Protein AF-A0A416UVU1-F1 (afdb_monomer_lite)

pLDDT: mean 70.13, std 12.24, range [38.44, 85.06]

Secondary structure (DSSP, 8-state):
--HHHHTHHHHHHHEEEEEEEEEEEETTTTEEEEEEEEEE-TT--HHHHHHHHHHHHTT--EEEEE--------

Structure (mmCIF, N/CA/C/O backbone):
data_AF-A0A416UVU1-F1
#
_entry.id   AF-A0A416UVU1-F1
#
loop_
_atom_site.group_PDB
_atom_site.id
_atom_site.type_symbol
_atom_site.label_atom_id
_atom_site.label_alt_id
_atom_site.label_comp_id
_atom_site.label_asym_id
_atom_site.label_entity_id
_atom_site.label_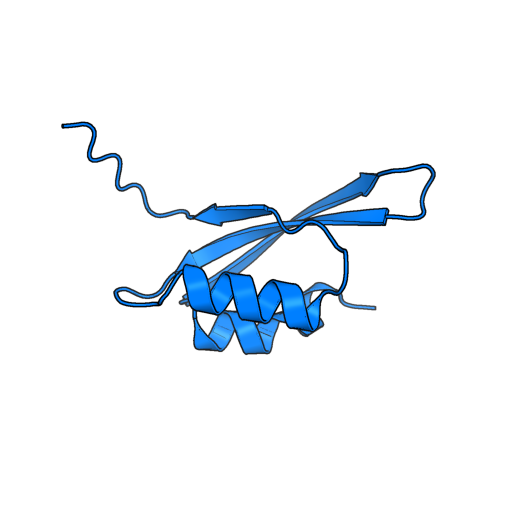seq_id
_atom_site.pdbx_PDB_ins_code
_atom_site.Cartn_x
_atom_site.Cartn_y
_atom_site.Cartn_z
_atom_site.occupancy
_atom_site.B_iso_or_equiv
_atom_site.auth_seq_id
_atom_site.auth_comp_id
_atom_site.auth_asym_id
_atom_site.auth_atom_id
_atom_site.pdbx_PDB_model_num
ATOM 1 N N . MET A 1 1 ? -0.280 -5.042 -16.860 1.00 43.44 1 MET A N 1
ATOM 2 C CA . MET A 1 1 ? -0.153 -5.642 -15.514 1.00 43.44 1 MET A CA 1
ATOM 3 C C . MET A 1 1 ? -0.173 -4.508 -14.504 1.00 43.44 1 MET A C 1
ATOM 5 O O . MET A 1 1 ? 0.686 -3.640 -14.568 1.00 43.44 1 MET A O 1
ATOM 9 N N . ASN A 1 2 ? -1.215 -4.439 -13.675 1.00 52.28 2 ASN A N 1
ATOM 10 C CA . ASN A 1 2 ? -1.484 -3.290 -12.808 1.00 52.28 2 ASN A CA 1
ATOM 11 C C . ASN A 1 2 ? -0.760 -3.457 -11.466 1.00 52.28 2 ASN A C 1
ATOM 13 O O . ASN A 1 2 ? -1.308 -4.039 -10.535 1.00 52.28 2 ASN A O 1
ATOM 17 N N . TYR A 1 3 ? 0.461 -2.928 -11.355 1.00 61.62 3 TYR A N 1
ATOM 18 C CA . TYR A 1 3 ? 1.224 -2.889 -10.094 1.00 61.62 3 TYR A CA 1
ATOM 19 C C . TYR A 1 3 ? 0.467 -2.188 -8.955 1.00 61.62 3 TYR A C 1
ATOM 21 O O . TYR A 1 3 ? 0.735 -2.433 -7.784 1.00 61.62 3 TYR A O 1
ATOM 29 N N . THR A 1 4 ? -0.504 -1.346 -9.304 1.00 59.34 4 THR A N 1
ATOM 30 C CA . THR A 1 4 ? -1.384 -0.630 -8.380 1.00 59.34 4 THR A CA 1
ATOM 31 C C . THR A 1 4 ? -2.334 -1.555 -7.617 1.00 59.34 4 THR A C 1
ATOM 33 O O . THR A 1 4 ? -2.696 -1.244 -6.488 1.00 59.34 4 THR A O 1
ATOM 36 N N . ASP A 1 5 ? -2.731 -2.690 -8.198 1.00 66.38 5 ASP A N 1
ATOM 37 C CA . ASP A 1 5 ? -3.715 -3.585 -7.574 1.00 66.38 5 ASP A CA 1
ATOM 38 C C . ASP A 1 5 ? -3.064 -4.557 -6.578 1.00 66.38 5 ASP A C 1
ATOM 40 O O . ASP A 1 5 ? -3.643 -4.886 -5.546 1.00 66.38 5 ASP A O 1
ATOM 44 N N . ALA A 1 6 ? -1.796 -4.918 -6.813 1.00 70.38 6 ALA A N 1
ATOM 45 C CA . ALA A 1 6 ? -1.046 -5.859 -5.977 1.00 70.38 6 ALA A CA 1
ATOM 46 C C . ALA A 1 6 ? -0.933 -5.425 -4.503 1.00 70.38 6 ALA A C 1
ATOM 48 O O . ALA A 1 6 ? -0.862 -6.276 -3.614 1.00 70.38 6 ALA A O 1
ATOM 49 N N . PHE A 1 7 ? -0.941 -4.114 -4.245 1.00 74.25 7 PHE A N 1
ATOM 50 C CA . PHE A 1 7 ? -0.837 -3.528 -2.904 1.00 74.25 7 PHE A CA 1
ATOM 51 C C . PHE A 1 7 ? -2.144 -2.904 -2.418 1.00 74.25 7 PHE A C 1
ATOM 53 O O . PHE A 1 7 ? -2.201 -2.441 -1.284 1.00 74.25 7 PHE A O 1
ATOM 60 N N . LYS A 1 8 ? -3.195 -2.884 -3.245 1.00 76.00 8 LYS A N 1
ATOM 61 C CA . LYS A 1 8 ? -4.448 -2.192 -2.930 1.00 76.00 8 LYS A CA 1
ATOM 62 C C . LYS A 1 8 ? -5.130 -2.759 -1.690 1.00 76.00 8 LYS A C 1
ATOM 64 O O . LYS A 1 8 ? -5.556 -1.992 -0.844 1.00 76.00 8 LYS A O 1
ATOM 69 N N . ASP A 1 9 ? -5.151 -4.078 -1.556 1.00 82.50 9 ASP A N 1
ATOM 70 C CA . ASP A 1 9 ? -5.665 -4.804 -0.387 1.00 82.50 9 ASP A CA 1
ATOM 71 C C . ASP A 1 9 ? -4.901 -4.463 0.911 1.00 82.50 9 ASP A C 1
ATOM 73 O O . ASP A 1 9 ? -5.479 -4.227 1.975 1.00 82.50 9 ASP A O 1
ATOM 77 N N . LEU A 1 10 ? -3.577 -4.330 0.802 1.00 79.88 10 LEU A N 1
ATOM 78 C CA . LEU A 1 10 ? -2.735 -3.938 1.924 1.00 79.88 10 LEU A CA 1
ATOM 79 C C . LEU A 1 10 ? -2.973 -2.477 2.323 1.00 79.88 10 LEU A C 1
ATOM 81 O O . LEU A 1 10 ? -3.097 -2.152 3.504 1.00 79.88 10 LEU A O 1
ATOM 85 N N . PHE A 1 11 ? -3.038 -1.597 1.329 1.00 79.81 11 PHE A N 1
ATOM 86 C CA . PHE A 1 11 ? -3.342 -0.195 1.542 1.00 79.81 11 PHE A CA 1
ATOM 87 C C . PHE A 1 11 ? -4.738 -0.025 2.137 1.00 79.81 11 PHE A C 1
ATOM 89 O O . PHE A 1 11 ? -4.856 0.645 3.145 1.00 79.81 11 PHE A O 1
ATOM 96 N N . ASP A 1 12 ? -5.763 -0.719 1.652 1.00 82.56 12 ASP A N 1
ATOM 97 C CA . ASP A 1 12 ? -7.118 -0.642 2.214 1.00 82.56 12 ASP A CA 1
ATOM 98 C C . ASP A 1 12 ? -7.166 -1.005 3.711 1.00 82.56 12 ASP A C 1
ATOM 100 O O . ASP A 1 12 ? -7.885 -0.389 4.504 1.00 82.56 12 ASP A O 1
ATOM 104 N N . THR A 1 13 ? -6.305 -1.934 4.138 1.00 84.38 13 THR A N 1
ATOM 105 C CA . THR A 1 13 ? -6.182 -2.337 5.543 1.00 84.38 13 THR A CA 1
ATOM 106 C C . THR A 1 13 ? -5.600 -1.211 6.411 1.00 84.38 13 THR A C 1
ATOM 108 O O . THR A 1 13 ? -6.218 -0.807 7.402 1.00 84.38 13 THR A O 1
ATOM 111 N N . TYR A 1 14 ? -4.438 -0.663 6.035 1.00 81.00 14 TYR A N 1
ATOM 112 C CA . TYR A 1 14 ? -3.644 0.240 6.890 1.00 81.00 14 TYR A CA 1
ATOM 113 C C . TYR A 1 14 ? -3.753 1.735 6.540 1.00 81.00 14 TYR A C 1
ATOM 115 O O . TYR A 1 14 ? -3.433 2.596 7.363 1.00 81.00 14 TYR A O 1
ATOM 123 N N . THR A 1 15 ? -4.200 2.067 5.334 1.00 83.50 15 THR A N 1
ATOM 124 C CA . THR A 1 15 ? -4.280 3.423 4.782 1.00 83.50 15 THR A CA 1
ATOM 125 C C . THR A 1 15 ? -5.725 3.748 4.403 1.00 83.50 15 THR A C 1
ATOM 127 O O . THR A 1 15 ? -6.519 2.886 4.046 1.00 83.50 15 THR A O 1
ATOM 130 N N . THR A 1 16 ? -6.128 5.006 4.549 1.00 85.06 16 THR A N 1
ATOM 131 C CA . THR A 1 16 ? -7.406 5.499 4.010 1.00 85.06 16 THR A CA 1
ATOM 132 C C . THR A 1 16 ? -7.303 5.831 2.530 1.00 85.06 16 THR A C 1
ATOM 134 O O . THR A 1 16 ? -8.306 5.832 1.821 1.00 85.06 16 THR A O 1
ATOM 137 N N . ARG A 1 17 ? -6.096 6.150 2.058 1.00 81.75 17 ARG A N 1
ATOM 138 C CA . ARG A 1 17 ? -5.840 6.535 0.674 1.00 81.75 17 ARG A CA 1
ATOM 139 C C . ARG A 1 17 ? -4.495 5.992 0.224 1.00 81.75 17 ARG A C 1
ATOM 141 O O . ARG A 1 17 ? -3.531 6.007 0.989 1.00 81.75 17 ARG A O 1
ATOM 148 N N . ALA A 1 18 ? -4.434 5.531 -1.018 1.00 79.69 18 ALA A N 1
ATOM 149 C CA . ALA A 1 18 ? -3.197 5.170 -1.690 1.00 79.69 18 ALA A CA 1
ATOM 150 C C . ALA A 1 18 ? -3.286 5.536 -3.171 1.00 79.69 18 ALA A C 1
ATOM 152 O O . ALA A 1 18 ? -4.193 5.094 -3.875 1.00 79.69 18 ALA A O 1
ATOM 153 N N . SER A 1 19 ? -2.333 6.339 -3.630 1.00 81.25 19 SER A N 1
ATOM 154 C CA . SER A 1 19 ? -2.231 6.805 -5.008 1.00 81.25 19 SER A CA 1
ATOM 155 C C . SER A 1 19 ? -0.813 6.594 -5.518 1.00 81.25 19 SER A C 1
ATOM 157 O O . SER A 1 19 ? 0.155 6.993 -4.872 1.00 81.25 19 SER A O 1
ATOM 159 N N . LEU A 1 20 ? -0.674 5.983 -6.693 1.00 82.38 20 LEU A N 1
ATOM 160 C CA . LEU A 1 20 ? 0.616 5.877 -7.369 1.00 82.38 20 LEU A CA 1
ATOM 161 C C . LEU A 1 20 ? 0.990 7.253 -7.926 1.00 82.38 20 LEU A C 1
ATOM 163 O O . LEU A 1 20 ? 0.283 7.783 -8.778 1.00 82.38 20 LEU A O 1
ATOM 167 N N . ASN A 1 21 ? 2.081 7.825 -7.430 1.00 81.56 21 ASN A N 1
ATOM 168 C CA . ASN A 1 21 ? 2.528 9.161 -7.806 1.00 81.56 21 ASN A CA 1
ATOM 169 C C . ASN A 1 21 ? 3.544 9.111 -8.956 1.00 81.56 21 ASN A C 1
ATOM 171 O O . ASN A 1 21 ? 3.492 9.917 -9.878 1.00 81.56 21 ASN A O 1
ATOM 175 N N . ALA A 1 22 ? 4.462 8.141 -8.928 1.00 79.50 22 ALA A N 1
ATOM 176 C CA . ALA A 1 22 ? 5.446 7.970 -9.991 1.00 79.50 22 ALA A CA 1
ATOM 177 C C . ALA A 1 22 ? 5.936 6.526 -10.097 1.00 79.50 22 ALA A C 1
ATOM 179 O O . ALA A 1 22 ? 6.019 5.801 -9.106 1.00 79.50 22 ALA A O 1
ATOM 180 N N . VAL A 1 23 ? 6.325 6.140 -11.310 1.00 81.31 23 VAL A N 1
ATOM 181 C CA . VAL A 1 23 ? 7.044 4.897 -11.594 1.00 81.31 23 VAL A CA 1
ATOM 182 C C . VAL A 1 23 ? 8.378 5.285 -12.200 1.00 81.31 23 VAL A C 1
ATOM 184 O O . VAL A 1 23 ? 8.421 6.043 -13.167 1.00 81.31 23 VAL A O 1
ATOM 187 N N . LYS A 1 24 ? 9.469 4.792 -11.625 1.00 79.38 24 LYS A N 1
ATOM 188 C CA . LYS A 1 24 ? 10.817 5.076 -12.100 1.00 79.38 24 LYS A CA 1
ATOM 189 C C . LYS A 1 24 ? 11.578 3.776 -12.249 1.00 79.38 24 LYS A C 1
ATOM 191 O O . LYS A 1 24 ? 11.646 2.990 -11.315 1.00 79.38 24 LYS A O 1
ATOM 196 N N . THR A 1 25 ? 12.164 3.547 -13.410 1.00 76.62 25 THR A N 1
ATOM 197 C CA . THR A 1 25 ? 12.978 2.354 -13.639 1.00 76.62 25 THR A CA 1
ATOM 198 C C . THR A 1 25 ? 14.429 2.675 -13.292 1.00 76.62 25 THR A C 1
ATOM 200 O O . THR A 1 25 ? 14.994 3.639 -13.806 1.00 76.62 25 THR A O 1
ATOM 203 N N . THR A 1 26 ? 15.023 1.890 -12.402 1.00 67.69 26 THR A N 1
ATOM 204 C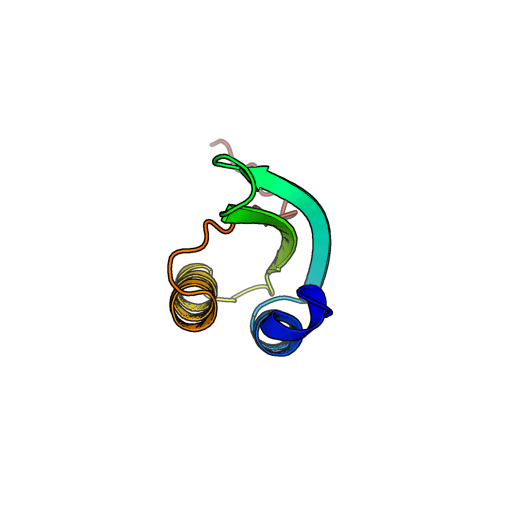 CA . THR A 1 26 ? 16.411 2.015 -11.942 1.00 67.69 26 THR A CA 1
ATOM 205 C C . THR A 1 26 ? 17.178 0.752 -12.344 1.00 67.69 26 THR A C 1
ATOM 207 O O . THR A 1 26 ? 16.594 -0.315 -12.511 1.00 67.69 26 THR A O 1
ATOM 210 N N . ASN A 1 27 ? 18.497 0.872 -12.521 1.00 51.19 27 ASN A N 1
ATOM 211 C CA . ASN A 1 27 ? 19.401 -0.241 -12.832 1.00 51.19 27 ASN A CA 1
ATOM 212 C C . ASN A 1 27 ? 19.108 -0.922 -14.191 1.00 51.19 27 ASN A C 1
ATOM 214 O O . ASN A 1 27 ? 18.589 -2.034 -14.248 1.00 51.19 27 ASN A O 1
ATOM 218 N N . MET A 1 28 ? 19.413 -0.231 -15.302 1.00 71.69 28 MET A N 1
ATOM 219 C CA . MET A 1 28 ? 19.374 -0.782 -16.677 1.00 71.69 28 MET A CA 1
ATOM 220 C C . MET A 1 28 ? 18.050 -1.464 -17.096 1.00 71.69 28 MET A C 1
ATOM 222 O O . MET A 1 28 ? 18.041 -2.316 -17.976 1.00 71.69 28 MET A O 1
ATOM 226 N N . GLY A 1 29 ? 16.914 -1.077 -16.507 1.00 62.81 29 GLY A N 1
ATOM 227 C CA . GLY A 1 29 ? 15.600 -1.620 -16.876 1.00 62.81 29 GLY A CA 1
ATOM 228 C C . GLY A 1 29 ? 15.116 -2.803 -16.033 1.00 62.81 29 GLY A C 1
ATOM 229 O O . GLY A 1 29 ? 14.000 -3.263 -16.252 1.00 62.81 29 GLY A O 1
ATOM 230 N N . SER A 1 30 ? 15.909 -3.270 -15.063 1.00 66.50 30 SER A N 1
ATOM 231 C CA . SER A 1 30 ? 15.596 -4.481 -14.289 1.00 66.50 30 SER A CA 1
ATOM 232 C C . SER A 1 30 ? 14.868 -4.213 -12.969 1.00 66.50 30 SER A C 1
ATOM 234 O O . SER A 1 30 ? 14.171 -5.098 -12.481 1.00 66.50 30 SER A O 1
ATOM 236 N N . MET A 1 31 ? 14.998 -3.017 -12.380 1.00 70.50 31 MET A N 1
ATOM 237 C CA . MET A 1 31 ? 14.309 -2.662 -11.132 1.00 70.50 31 MET A CA 1
ATOM 238 C C . MET A 1 31 ? 13.309 -1.529 -11.344 1.00 70.50 31 MET A C 1
ATOM 240 O O . MET A 1 31 ? 13.619 -0.499 -11.943 1.00 70.50 31 MET A O 1
ATOM 244 N N . PHE A 1 32 ? 12.111 -1.691 -10.791 1.00 71.12 32 PHE A N 1
ATOM 245 C CA . PHE A 1 32 ? 11.062 -0.679 -10.823 1.00 71.12 32 PHE A CA 1
ATOM 246 C C . PHE A 1 32 ? 10.895 -0.071 -9.436 1.00 71.12 32 PHE A C 1
ATOM 248 O O . PHE A 1 32 ? 10.473 -0.734 -8.496 1.00 71.12 32 PHE A O 1
ATOM 255 N N . ARG A 1 33 ? 11.192 1.215 -9.308 1.00 75.31 33 ARG A N 1
ATOM 256 C CA . ARG A 1 33 ? 10.881 2.002 -8.124 1.00 75.31 33 ARG A CA 1
ATOM 257 C C . ARG A 1 33 ? 9.491 2.608 -8.281 1.00 75.31 33 ARG A C 1
ATOM 259 O O . ARG A 1 33 ? 9.235 3.370 -9.214 1.00 75.31 33 ARG A O 1
ATOM 266 N N . LEU A 1 34 ? 8.597 2.273 -7.360 1.00 76.25 34 LEU A N 1
ATOM 267 C CA . LEU A 1 34 ? 7.233 2.792 -7.325 1.00 76.25 34 LEU A CA 1
ATOM 268 C C . LEU A 1 34 ? 7.109 3.791 -6.172 1.00 76.25 34 LEU A C 1
ATOM 270 O O . LEU A 1 34 ? 7.359 3.451 -5.015 1.00 76.25 34 LEU A O 1
ATOM 274 N N . THR A 1 35 ? 6.711 5.019 -6.486 1.00 78.94 35 THR A N 1
ATOM 275 C CA . THR A 1 35 ? 6.447 6.065 -5.496 1.00 78.94 35 THR A CA 1
ATOM 276 C C . THR A 1 35 ? 4.951 6.135 -5.253 1.00 78.94 35 THR A C 1
ATOM 278 O O . THR A 1 35 ? 4.203 6.558 -6.136 1.00 78.9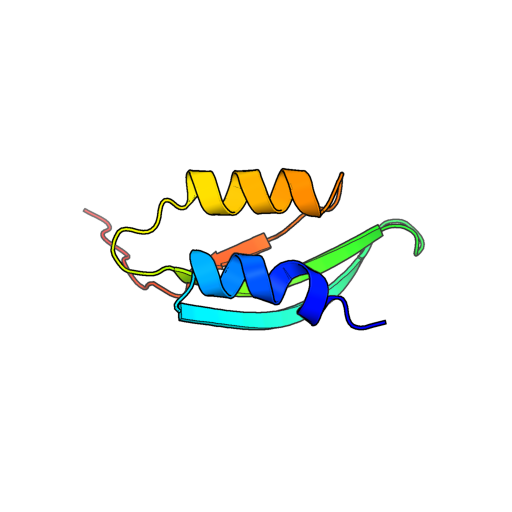4 35 THR A O 1
ATOM 281 N N . TYR A 1 36 ? 4.519 5.758 -4.053 1.00 77.69 36 TYR A N 1
ATOM 282 C CA . TYR A 1 36 ? 3.122 5.840 -3.640 1.00 77.69 36 TYR A CA 1
ATOM 283 C C . TYR A 1 36 ? 2.935 6.955 -2.609 1.00 77.69 36 TYR A C 1
ATOM 285 O O . TYR A 1 36 ? 3.675 7.052 -1.629 1.00 77.69 36 TYR A O 1
ATOM 293 N N . ALA A 1 37 ? 1.920 7.784 -2.835 1.00 80.06 37 ALA A N 1
ATOM 294 C CA . ALA A 1 37 ? 1.392 8.710 -1.847 1.00 80.06 37 ALA A CA 1
ATOM 295 C C . ALA A 1 37 ? 0.285 7.991 -1.076 1.00 80.06 37 ALA A C 1
ATOM 297 O O . ALA A 1 37 ? -0.714 7.573 -1.671 1.00 80.06 37 ALA A O 1
ATOM 298 N N . ILE A 1 38 ? 0.479 7.806 0.229 1.00 78.25 38 ILE A N 1
ATOM 299 C CA . ILE A 1 38 ? -0.481 7.103 1.078 1.00 78.25 38 ILE A CA 1
ATOM 300 C C . ILE A 1 38 ? -0.873 7.956 2.283 1.00 78.25 38 ILE A C 1
ATOM 302 O O . ILE A 1 38 ? -0.082 8.742 2.798 1.00 78.25 38 ILE A O 1
ATOM 306 N N . SER A 1 39 ? -2.101 7.772 2.755 1.00 83.81 39 SER A N 1
ATOM 307 C CA . SER A 1 39 ? -2.604 8.400 3.977 1.00 83.81 39 SER A CA 1
ATOM 308 C C . SER A 1 39 ? -2.881 7.310 5.002 1.00 83.81 39 SER A C 1
ATOM 310 O O . SER A 1 39 ? -3.826 6.541 4.840 1.00 83.81 39 SER A O 1
ATOM 312 N N . LEU A 1 40 ? -2.041 7.197 6.030 1.00 80.62 40 LEU A N 1
ATOM 313 C CA . LEU A 1 40 ? -2.242 6.225 7.107 1.00 80.62 40 LEU A CA 1
ATOM 314 C C . LEU A 1 40 ? -3.494 6.571 7.925 1.00 80.62 40 LEU A C 1
ATOM 316 O O . LEU A 1 40 ? -3.813 7.743 8.134 1.00 80.62 40 LEU A O 1
ATOM 320 N N . LYS A 1 41 ? -4.216 5.546 8.393 1.00 82.81 41 LYS A N 1
ATOM 321 C CA . LYS A 1 41 ? -5.343 5.748 9.317 1.00 82.81 41 LYS A CA 1
ATOM 322 C C . LYS A 1 41 ? -4.809 6.225 10.674 1.00 82.81 41 LYS A C 1
ATOM 324 O O . LYS A 1 41 ? -3.728 5.814 11.092 1.00 82.81 41 LYS A O 1
ATOM 329 N N . SER A 1 42 ? -5.572 7.058 11.383 1.00 75.06 42 SER A N 1
ATOM 330 C CA . SER A 1 42 ? -5.228 7.450 12.757 1.00 75.06 42 SER A CA 1
ATOM 331 C C . SER A 1 42 ? -5.171 6.199 13.644 1.00 75.06 42 SER A C 1
ATOM 333 O O . SER A 1 42 ? -6.171 5.494 13.772 1.00 75.06 42 SER A O 1
ATOM 335 N N . GLY A 1 43 ? -3.987 5.884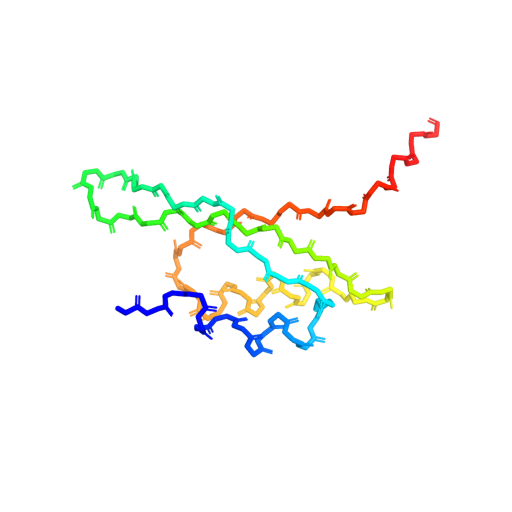 14.180 1.00 73.31 43 GLY A N 1
ATOM 336 C CA . GLY A 1 43 ? -3.727 4.656 14.942 1.00 73.31 43 GLY A CA 1
ATOM 337 C C . GLY A 1 43 ? -3.225 3.459 14.121 1.00 73.31 43 GLY A C 1
ATOM 338 O O . GLY A 1 43 ? -3.047 2.380 14.680 1.00 73.31 43 GLY A O 1
ATOM 339 N N . ALA A 1 44 ? -2.978 3.613 12.816 1.00 74.62 44 ALA A N 1
ATOM 340 C CA . ALA A 1 44 ? -2.352 2.565 12.016 1.00 74.62 44 ALA A CA 1
ATOM 341 C C . ALA A 1 44 ? -0.849 2.455 12.313 1.00 74.62 44 ALA A C 1
ATOM 343 O O . ALA A 1 44 ? -0.105 3.433 12.236 1.00 74.62 44 ALA A O 1
ATOM 344 N N . ASP A 1 45 ? -0.388 1.235 12.584 1.00 78.44 45 ASP A N 1
ATOM 345 C CA . ASP A 1 45 ? 1.030 0.925 12.745 1.00 78.44 45 ASP A CA 1
ATOM 346 C C . ASP A 1 45 ? 1.774 1.078 11.410 1.00 78.44 45 ASP A C 1
ATOM 348 O O . ASP A 1 45 ? 1.787 0.163 10.580 1.00 78.44 45 ASP A O 1
ATOM 352 N N . GLN A 1 46 ? 2.473 2.203 11.233 1.00 71.38 46 GLN A N 1
ATOM 353 C CA . GLN A 1 46 ? 3.383 2.416 10.099 1.00 71.38 46 GLN A CA 1
ATOM 354 C C . GLN A 1 46 ? 4.401 1.273 9.967 1.00 71.38 46 GLN A C 1
ATOM 356 O O . GLN A 1 46 ? 4.780 0.873 8.870 1.00 71.38 46 GLN A O 1
ATOM 361 N N . LYS A 1 47 ? 4.840 0.714 11.098 1.00 77.31 47 LYS A N 1
ATOM 362 C CA . LYS A 1 47 ? 5.808 -0.382 11.116 1.00 77.31 47 LYS A CA 1
ATOM 363 C C . LYS A 1 47 ? 5.220 -1.671 10.532 1.00 77.31 47 LYS A C 1
ATOM 365 O O . LYS A 1 47 ? 5.893 -2.329 9.747 1.00 77.31 47 LYS A O 1
ATOM 370 N N . LYS A 1 48 ? 3.959 -1.993 10.852 1.00 79.94 48 LYS A N 1
ATOM 371 C CA . LYS A 1 48 ? 3.254 -3.163 10.299 1.00 79.94 48 LYS A CA 1
ATOM 372 C C . LYS A 1 48 ? 2.939 -2.997 8.819 1.00 79.94 48 LYS A C 1
ATOM 374 O O . LYS A 1 48 ? 3.092 -3.952 8.065 1.00 79.94 48 LYS A O 1
ATOM 379 N N . SER A 1 49 ? 2.530 -1.800 8.394 1.00 75.81 49 SER A N 1
ATOM 380 C CA . SER A 1 49 ? 2.266 -1.547 6.975 1.00 75.81 49 SER A CA 1
ATOM 381 C C . SER A 1 49 ? 3.542 -1.671 6.139 1.00 75.81 49 SER A C 1
ATOM 383 O O . SER A 1 49 ? 3.510 -2.286 5.075 1.00 75.81 49 SER A O 1
ATOM 385 N N . LEU A 1 50 ? 4.680 -1.180 6.646 1.00 75.56 50 LEU A N 1
ATOM 386 C CA . LEU A 1 50 ? 5.983 -1.331 5.996 1.00 75.56 50 LEU A CA 1
ATOM 387 C C . LEU A 1 50 ? 6.445 -2.796 5.938 1.00 75.56 50 LEU A C 1
ATOM 389 O O . LEU A 1 50 ? 6.955 -3.232 4.910 1.00 75.56 50 LEU A O 1
ATOM 393 N N . ASP A 1 51 ? 6.267 -3.559 7.016 1.00 80.25 51 ASP A N 1
ATOM 394 C CA . ASP A 1 51 ? 6.652 -4.976 7.075 1.00 80.25 51 ASP A CA 1
ATOM 395 C C . ASP A 1 51 ? 5.852 -5.819 6.070 1.00 80.25 51 ASP A C 1
ATOM 397 O O . ASP A 1 51 ? 6.414 -6.556 5.259 1.00 80.25 51 ASP A O 1
ATOM 401 N N . ALA A 1 52 ? 4.539 -5.594 6.012 1.00 79.44 52 ALA A N 1
ATOM 402 C CA . ALA A 1 52 ? 3.670 -6.272 5.064 1.00 79.44 52 ALA A CA 1
ATOM 403 C C . ALA A 1 52 ? 3.956 -5.867 3.603 1.00 79.44 52 ALA A C 1
ATOM 405 O O . ALA A 1 52 ? 3.902 -6.708 2.703 1.00 79.44 52 ALA A O 1
ATOM 406 N N . LEU A 1 53 ? 4.333 -4.605 3.364 1.00 76.44 53 LEU A N 1
ATOM 407 C CA . LEU A 1 53 ? 4.839 -4.137 2.071 1.00 76.44 53 LEU A CA 1
ATOM 408 C C . LEU A 1 53 ? 6.131 -4.866 1.668 1.00 76.44 53 LEU A C 1
ATOM 410 O O . LEU A 1 53 ? 6.252 -5.290 0.520 1.00 76.44 53 LEU A O 1
ATOM 414 N N . ARG A 1 54 ? 7.074 -5.058 2.600 1.00 72.00 54 ARG A N 1
ATOM 415 C CA . ARG A 1 54 ? 8.341 -5.773 2.353 1.00 72.00 54 ARG A CA 1
ATOM 416 C C . ARG A 1 54 ? 8.116 -7.251 2.052 1.00 72.00 54 ARG A C 1
ATOM 418 O O . ARG A 1 54 ? 8.693 -7.755 1.092 1.00 72.00 54 ARG A O 1
ATOM 425 N N . CYS A 1 55 ? 7.251 -7.922 2.813 1.00 74.19 55 CYS A N 1
ATOM 426 C CA . CYS A 1 55 ? 6.889 -9.318 2.554 1.00 74.19 55 CYS A CA 1
ATOM 427 C C . CYS A 1 55 ? 6.238 -9.505 1.179 1.00 74.19 55 CYS A C 1
ATOM 429 O O . CYS A 1 55 ? 6.515 -10.491 0.504 1.00 74.19 55 CYS A O 1
ATOM 431 N N . ARG A 1 56 ? 5.380 -8.567 0.757 1.00 73.62 56 ARG A N 1
ATOM 432 C CA . ARG A 1 56 ? 4.616 -8.689 -0.493 1.00 73.62 56 ARG A CA 1
ATOM 433 C C . ARG A 1 56 ? 5.424 -8.289 -1.728 1.00 73.62 56 ARG A C 1
ATOM 435 O O . ARG A 1 56 ? 5.162 -8.820 -2.800 1.00 73.62 56 ARG A O 1
ATOM 442 N N . ASN A 1 57 ? 6.375 -7.361 -1.589 1.00 67.69 57 ASN A N 1
ATOM 443 C CA . ASN A 1 57 ? 7.082 -6.775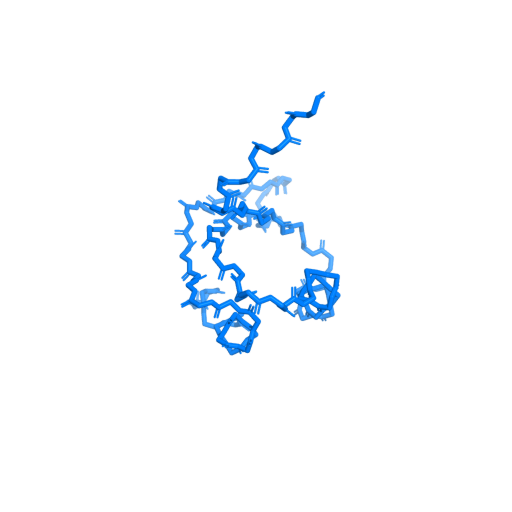 -2.728 1.00 67.69 57 ASN A CA 1
ATOM 444 C C . ASN A 1 57 ? 8.503 -7.307 -2.962 1.00 67.69 57 ASN A C 1
ATOM 446 O O . ASN A 1 57 ? 9.084 -6.922 -3.963 1.00 67.69 57 ASN A O 1
ATOM 450 N N . GLY A 1 58 ? 9.053 -8.158 -2.080 1.00 62.09 58 GLY A N 1
ATOM 451 C CA . GLY A 1 58 ? 10.279 -8.943 -2.315 1.00 62.09 58 GLY A CA 1
ATOM 452 C C . GLY A 1 58 ? 11.419 -8.191 -3.021 1.00 62.09 58 GLY A C 1
ATOM 453 O O . GLY A 1 58 ? 11.482 -8.162 -4.244 1.00 62.09 58 GLY A O 1
ATOM 454 N N . ASP A 1 59 ? 12.339 -7.612 -2.247 1.00 58.16 59 ASP A N 1
ATOM 455 C CA . ASP A 1 59 ? 13.531 -6.873 -2.720 1.00 58.16 59 ASP A CA 1
ATOM 456 C C . ASP A 1 59 ? 13.280 -5.517 -3.425 1.00 58.16 59 ASP A C 1
ATOM 458 O O . ASP A 1 59 ? 14.221 -4.773 -3.692 1.00 58.16 59 ASP A O 1
ATOM 462 N N . LEU A 1 60 ? 12.025 -5.121 -3.673 1.00 60.16 60 LEU A N 1
ATOM 463 C CA . LEU A 1 60 ? 11.712 -3.818 -4.277 1.00 60.16 60 LEU A CA 1
ATOM 464 C C . LEU A 1 60 ? 11.683 -2.667 -3.254 1.00 60.16 60 LEU A C 1
ATOM 466 O O . LEU A 1 60 ? 11.026 -2.729 -2.213 1.00 60.16 60 LEU A O 1
ATOM 470 N N . GLU A 1 61 ? 12.359 -1.567 -3.595 1.00 58.34 61 GLU A N 1
ATOM 471 C CA . GLU A 1 61 ? 12.382 -0.332 -2.807 1.00 58.34 61 GLU A CA 1
ATOM 472 C C . GLU A 1 61 ? 11.032 0.402 -2.900 1.00 58.34 61 GLU A C 1
ATOM 474 O O . GLU A 1 61 ? 10.630 0.866 -3.971 1.00 58.34 61 GLU A O 1
ATOM 479 N N . ILE A 1 62 ? 10.339 0.546 -1.764 1.00 63.28 62 ILE A N 1
ATOM 480 C CA . ILE A 1 62 ? 9.082 1.301 -1.669 1.00 63.28 62 ILE A CA 1
ATOM 481 C C . ILE A 1 62 ? 9.326 2.589 -0.894 1.00 63.28 62 ILE A C 1
ATOM 483 O O . ILE A 1 62 ? 9.730 2.570 0.267 1.00 63.28 62 ILE A O 1
ATOM 487 N N . SER A 1 63 ? 9.045 3.721 -1.537 1.00 62.81 63 SER A N 1
ATOM 488 C CA . SER A 1 63 ? 9.039 5.032 -0.889 1.00 62.81 63 SER A CA 1
ATOM 489 C C . SER A 1 63 ? 7.598 5.418 -0.564 1.00 62.81 63 SER A C 1
ATOM 491 O O . SER A 1 63 ? 6.793 5.624 -1.473 1.00 62.81 63 SER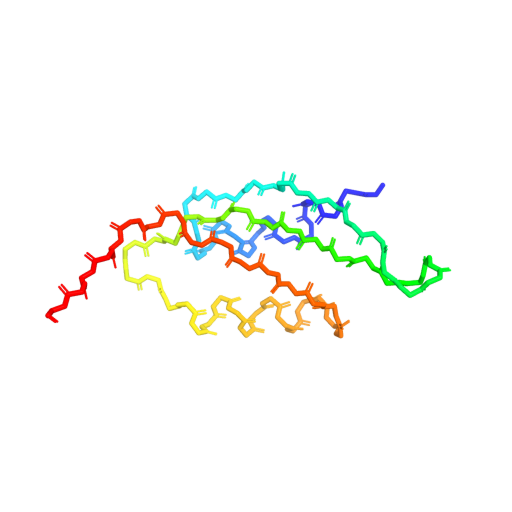 A O 1
ATOM 493 N N . LEU A 1 64 ? 7.282 5.492 0.730 1.00 64.88 64 LEU A N 1
ATOM 494 C CA . LEU A 1 64 ? 5.991 5.960 1.230 1.00 64.88 64 LEU A CA 1
ATOM 495 C C . LEU A 1 64 ? 6.121 7.435 1.587 1.00 64.88 64 LEU A C 1
ATOM 497 O O . LEU A 1 64 ? 6.889 7.788 2.481 1.00 64.88 64 LEU A O 1
ATOM 501 N N . LEU A 1 65 ? 5.368 8.285 0.895 1.00 64.19 65 LEU A N 1
ATOM 502 C CA . LEU A 1 65 ? 5.191 9.666 1.316 1.00 64.19 65 LEU A CA 1
ATOM 503 C C . LEU A 1 65 ? 3.926 9.726 2.170 1.00 64.19 65 LEU A C 1
ATOM 505 O O . LEU A 1 65 ? 2.834 9.444 1.673 1.00 64.19 65 LEU A O 1
ATOM 509 N N . ASN A 1 66 ? 4.092 10.029 3.455 1.00 65.12 66 ASN A N 1
ATOM 510 C CA . ASN A 1 66 ? 2.968 10.226 4.354 1.00 65.12 66 ASN A CA 1
ATOM 511 C C . ASN A 1 66 ? 2.494 11.675 4.218 1.00 65.12 66 ASN A C 1
ATOM 513 O O . ASN A 1 66 ? 3.232 12.595 4.555 1.00 65.12 66 ASN A O 1
ATOM 517 N N . ASP A 1 67 ? 1.269 11.871 3.739 1.00 58.72 67 ASP A N 1
ATOM 518 C CA . ASP A 1 67 ? 0.680 13.209 3.563 1.00 58.72 67 ASP A CA 1
ATOM 519 C C . ASP A 1 67 ? 0.221 13.835 4.899 1.00 58.72 67 ASP A C 1
ATOM 521 O O . ASP A 1 67 ? -0.381 14.905 4.921 1.00 58.72 67 ASP A O 1
ATOM 525 N N . SER A 1 68 ? 0.484 13.191 6.049 1.00 48.00 68 SER A N 1
ATOM 526 C CA . SER A 1 68 ? 0.265 13.846 7.341 1.00 48.00 68 SER A CA 1
ATOM 527 C C . SER A 1 68 ? 1.343 14.894 7.561 1.00 48.00 68 SER A C 1
ATOM 529 O O . SER A 1 68 ? 2.432 14.609 8.059 1.00 48.00 68 SER A O 1
ATOM 531 N N . THR A 1 69 ? 0.985 16.133 7.257 1.00 44.88 69 THR A N 1
ATOM 532 C CA . THR A 1 69 ? 1.502 17.318 7.928 1.00 44.88 69 THR A CA 1
ATOM 533 C C . THR A 1 69 ? 1.276 17.177 9.438 1.00 44.88 69 THR A C 1
ATOM 535 O O . THR A 1 69 ? 0.284 17.641 9.990 1.00 44.88 69 THR A O 1
ATOM 538 N N . ALA A 1 70 ? 2.196 16.495 10.105 1.00 47.12 70 ALA A N 1
ATOM 539 C CA . ALA A 1 70 ? 2.492 16.673 11.514 1.00 47.12 70 ALA A CA 1
ATOM 540 C C . ALA A 1 70 ? 3.985 16.993 11.598 1.00 47.12 70 ALA A C 1
ATOM 542 O O . ALA A 1 70 ? 4.797 16.209 12.081 1.00 47.12 70 ALA A O 1
ATOM 543 N N . VAL A 1 71 ? 4.343 18.163 11.063 1.00 46.12 71 VAL A N 1
ATOM 544 C CA . VAL A 1 71 ? 5.500 18.901 11.564 1.00 46.12 71 VAL A CA 1
ATOM 545 C C . VAL A 1 71 ? 5.151 19.321 12.989 1.00 46.12 71 VAL A C 1
ATOM 547 O O . VAL A 1 71 ? 4.551 20.360 13.231 1.00 46.12 71 VAL A O 1
ATOM 550 N N . THR A 1 72 ? 5.431 18.454 13.953 1.00 41.72 72 THR A N 1
ATOM 551 C CA . THR A 1 72 ? 5.667 18.911 15.320 1.00 41.72 72 THR A CA 1
ATOM 552 C C . THR A 1 72 ? 7.175 18.982 15.469 1.00 41.72 72 THR A C 1
ATOM 554 O O . THR A 1 72 ? 7.810 18.080 16.006 1.00 41.72 72 THR A O 1
ATOM 557 N N . GLU A 1 73 ? 7.751 20.029 14.883 1.00 39.50 73 GLU A N 1
ATOM 558 C CA . GLU A 1 73 ? 9.031 20.546 15.347 1.00 39.50 73 GLU A CA 1
ATOM 559 C C . GLU A 1 73 ? 8.735 21.199 16.704 1.00 39.50 73 GLU A C 1
ATOM 561 O O . GLU A 1 73 ? 7.876 22.081 16.791 1.00 39.50 73 GLU A O 1
ATOM 566 N N . LEU A 1 74 ? 9.339 20.655 17.764 1.00 38.44 74 LEU A N 1
ATOM 567 C CA . LEU A 1 74 ? 9.287 21.186 19.127 1.00 38.44 74 LEU A CA 1
ATOM 568 C C . LEU A 1 74 ? 10.464 22.139 19.346 1.00 38.44 74 LEU A C 1
ATOM 570 O O . LEU A 1 74 ? 11.574 21.781 18.888 1.00 38.44 74 LEU A O 1
#

Sequence (74 aa):
MNYTDAFKDLFDTYTTRASLNAVKTTNMGSMFRLTYAISLKSGADQKKSLDALRCRNGDLEISLLNDSTAVTEL

Foldseek 3Di:
DDPPVLCVVLLVVFFPDKDFPDWDADDPRPAIETEIETEGDDVGDPVVSVVVVCVSVPPHDYDYDHPDPPPPPD

Radius of gyration: 13.12 Å; chains: 1; bounding box: 27×30×36 Å